Protein AF-A0A3G2UQC8-F1 (afdb_monomer_lite)

Radius of gyration: 17.31 Å; chains: 1; bounding box: 37×39×45 Å

pLDDT: mean 92.49, std 6.29, range [74.25, 98.75]

Secondary structure (DSSP, 8-state):
-EEE-TTS-EEE-GGGSGGGGG--SEEEEE-SSSSSSPEEEEEE-SSSS-EEEEE-----HHHHTSEEEEEEE-TTSSBPPTT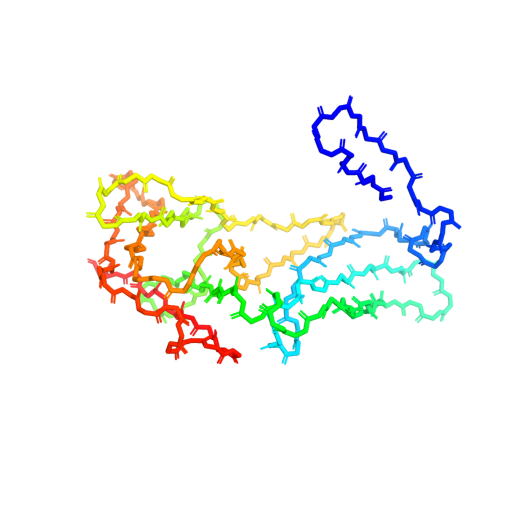-EEEEE-TT--EEEEEE--S-SSTT------EEEE-SS---EEEEEEEEETTEEEEEEEEEE-GGGGTTSEEEEEPP-

Sequence (161 aa):
MFHNEGGKRFVNVIDRYPILNDGDHGVEWVDYDGDGAIDLSVTHGYSAVGGHFLFRNIMPAAQAARAINIMPLDAKGRPAKPGTEVRLYDGKKRILATRMVSTGGGYGAQSVTPLHFGLTSMDKVSVAVTWLTAQGRKAQWINNVRPADYRGRVLDVRQKP

InterPro domains:
  IPR011519 ASPIC/UnbV [PF07593] (83-145)
  IPR027039 Cartilage acidic protein 1 [PTHR16026] (26-131)
  IPR028994 Integrin alpha, N-terminal [SSF69318] (2-47)

Organism: Sphingobium yanoikuyae (NCBI:txid13690)

Foldseek 3Di:
DWDCPPVPDTDDPCVVPVVLVQADWAKDWAPPQLLQQTWIWGFRAPDPVTDTDTGDDPPPSVQSQQKAFEFEAEQVRHGADWQKKKWKADPVRDTPDIDTQHQGGTHVDGDRHTDMDGHPDQFFIKIWIWHQDPVGIDIDIDGRDRRNVARSHYHYHYDDD

Structure (mmCIF, N/CA/C/O backbone):
data_AF-A0A3G2UQC8-F1
#
_entry.id   AF-A0A3G2UQC8-F1
#
loop_
_atom_site.group_PDB
_atom_site.id
_atom_site.type_symbol
_atom_site.label_atom_id
_atom_site.label_alt_id
_atom_site.label_comp_id
_atom_site.label_asym_id
_atom_site.label_entity_id
_atom_site.label_seq_id
_atom_site.pdbx_PDB_ins_code
_atom_site.Cartn_x
_atom_site.Cartn_y
_atom_site.Cartn_z
_atom_site.occupancy
_atom_site.B_iso_or_equiv
_atom_site.auth_seq_id
_atom_site.auth_comp_id
_atom_site.auth_asym_id
_atom_site.auth_atom_id
_atom_site.pdbx_PDB_model_num
ATOM 1 N N . MET A 1 1 ? 15.922 -2.943 -10.259 1.00 84.19 1 MET A N 1
ATOM 2 C CA . MET A 1 1 ? 14.681 -3.664 -9.891 1.00 84.19 1 MET A CA 1
ATOM 3 C C . MET A 1 1 ? 14.980 -5.152 -9.846 1.00 84.19 1 MET A C 1
ATOM 5 O O . MET A 1 1 ? 15.582 -5.659 -10.784 1.00 84.19 1 MET A O 1
ATOM 9 N N . PHE A 1 2 ? 14.573 -5.844 -8.783 1.00 90.12 2 PHE A N 1
ATOM 10 C CA . PHE A 1 2 ? 14.783 -7.285 -8.642 1.00 90.12 2 PHE A CA 1
ATOM 11 C C . PHE A 1 2 ? 13.450 -8.027 -8.685 1.00 90.12 2 PHE A C 1
ATOM 13 O O . PHE A 1 2 ? 12.536 -7.696 -7.934 1.00 90.12 2 PHE A O 1
ATOM 20 N N . HIS A 1 3 ? 13.347 -9.037 -9.545 1.00 90.56 3 HIS A N 1
ATOM 21 C CA . HIS A 1 3 ? 12.175 -9.898 -9.625 1.00 90.56 3 HIS A CA 1
ATOM 22 C C . HIS A 1 3 ? 12.378 -11.145 -8.761 1.00 90.56 3 HIS A C 1
ATOM 24 O O . HIS A 1 3 ? 13.389 -11.836 -8.892 1.00 90.56 3 HIS A O 1
ATOM 30 N N . ASN A 1 4 ? 11.419 -11.425 -7.878 1.00 92.81 4 ASN A N 1
ATOM 31 C CA . ASN A 1 4 ? 11.396 -12.641 -7.073 1.00 92.81 4 ASN A CA 1
ATOM 32 C C . ASN A 1 4 ? 10.878 -13.828 -7.904 1.00 92.81 4 ASN A C 1
ATOM 34 O O . ASN A 1 4 ? 9.691 -13.895 -8.218 1.00 92.81 4 ASN A O 1
ATOM 38 N N . GLU A 1 5 ? 11.738 -14.800 -8.207 1.00 94.56 5 GLU A N 1
ATOM 39 C CA . GLU A 1 5 ? 11.364 -16.017 -8.938 1.00 94.56 5 GLU A CA 1
ATOM 40 C C . GLU A 1 5 ? 10.784 -17.089 -8.002 1.00 94.56 5 GLU A C 1
ATOM 42 O O . GLU A 1 5 ? 11.379 -18.145 -7.762 1.00 94.56 5 GLU A O 1
ATOM 47 N N . GLY A 1 6 ? 9.611 -16.799 -7.435 1.00 92.88 6 GLY A N 1
ATOM 48 C CA . GLY A 1 6 ? 8.861 -17.754 -6.612 1.00 92.88 6 GLY A CA 1
ATOM 49 C C . GLY A 1 6 ? 9.580 -18.167 -5.324 1.00 92.88 6 GLY A C 1
ATOM 50 O O . GLY A 1 6 ? 9.497 -19.322 -4.918 1.00 92.88 6 GLY A O 1
ATOM 51 N N . GLY A 1 7 ? 10.329 -17.251 -4.708 1.00 93.81 7 GLY A N 1
ATOM 52 C CA . GLY A 1 7 ? 11.065 -17.463 -3.459 1.00 93.81 7 GLY A CA 1
ATOM 53 C C . GLY A 1 7 ? 12.413 -18.169 -3.618 1.00 93.81 7 GLY A C 1
ATOM 54 O O . GLY A 1 7 ? 13.094 -18.382 -2.621 1.00 93.81 7 GLY A O 1
ATOM 55 N N . LYS A 1 8 ? 12.816 -18.529 -4.844 1.00 95.56 8 LYS A N 1
ATOM 56 C CA . LYS A 1 8 ? 14.068 -19.265 -5.098 1.00 95.56 8 LYS A CA 1
ATOM 57 C C . LYS A 1 8 ? 15.283 -18.350 -5.195 1.00 95.56 8 LYS A C 1
ATOM 59 O O . LYS A 1 8 ? 16.358 -18.692 -4.719 1.00 95.56 8 LYS A O 1
ATOM 64 N N . ARG A 1 9 ? 15.116 -17.208 -5.863 1.00 96.00 9 ARG A N 1
ATOM 65 C CA . ARG A 1 9 ? 16.150 -16.187 -6.065 1.00 96.00 9 ARG A CA 1
ATOM 66 C C . ARG A 1 9 ? 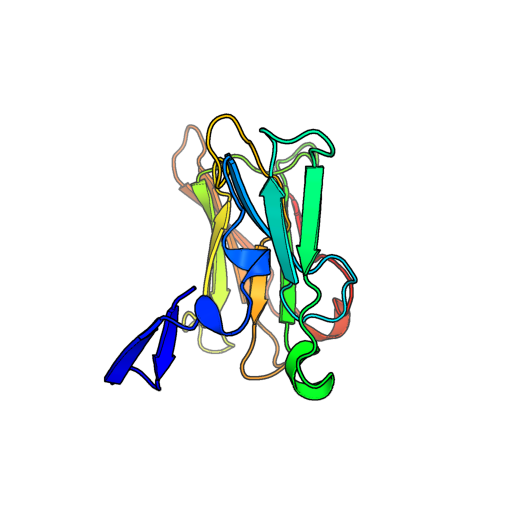15.521 -14.862 -6.469 1.00 96.00 9 ARG A C 1
ATOM 68 O O . ARG A 1 9 ? 14.372 -14.813 -6.909 1.00 96.00 9 ARG A O 1
ATOM 75 N N . PHE A 1 10 ? 16.325 -13.814 -6.381 1.00 96.12 10 PHE A N 1
ATOM 76 C CA . PHE A 1 10 ? 16.029 -12.509 -6.946 1.00 96.12 10 PHE A CA 1
ATOM 77 C C . PHE A 1 10 ? 16.895 -12.293 -8.184 1.00 96.12 10 PHE A C 1
ATOM 79 O O . PHE A 1 10 ? 18.112 -12.453 -8.124 1.00 96.12 10 PHE A O 1
ATOM 86 N N . VAL A 1 11 ? 16.272 -11.943 -9.307 1.00 94.81 11 VAL A N 1
ATOM 87 C CA . VAL A 1 11 ? 16.969 -11.668 -10.570 1.00 94.81 11 VAL A CA 1
ATOM 88 C C . VAL A 1 11 ? 16.921 -10.173 -10.838 1.00 94.81 11 VAL A C 1
ATOM 90 O O . VAL A 1 11 ? 15.842 -9.579 -10.802 1.00 94.81 11 VAL A O 1
ATOM 93 N N . ASN A 1 12 ? 18.076 -9.558 -11.101 1.00 92.69 12 ASN A N 1
ATOM 94 C CA . ASN A 1 12 ? 18.098 -8.177 -11.567 1.00 92.69 12 ASN A CA 1
ATOM 95 C C . ASN A 1 12 ? 17.468 -8.124 -12.961 1.00 92.69 12 ASN A C 1
ATOM 97 O O . ASN A 1 12 ? 17.898 -8.819 -13.878 1.00 92.69 12 ASN A O 1
ATOM 101 N N . VAL A 1 13 ? 16.427 -7.316 -13.100 1.00 90.56 13 VAL A N 1
ATOM 102 C CA . VAL A 1 13 ? 15.701 -7.130 -14.360 1.00 90.56 13 VAL A CA 1
ATOM 103 C C . VAL A 1 13 ? 15.764 -5.682 -14.834 1.00 90.56 13 VAL A C 1
ATOM 105 O O . VAL A 1 13 ? 15.029 -5.318 -15.747 1.00 90.56 13 VAL A O 1
ATOM 108 N N . ILE A 1 14 ? 16.617 -4.852 -14.223 1.00 86.69 14 ILE A N 1
ATOM 109 C CA . ILE A 1 14 ? 16.701 -3.427 -14.555 1.00 86.69 14 ILE A CA 1
ATOM 110 C C . ILE A 1 14 ? 17.102 -3.196 -16.015 1.00 86.69 14 ILE A C 1
ATOM 112 O O . ILE A 1 14 ? 16.535 -2.323 -16.658 1.00 86.69 14 ILE A O 1
ATOM 116 N N . ASP A 1 15 ? 17.959 -4.052 -16.578 1.00 86.00 15 ASP A N 1
ATOM 117 C CA . ASP A 1 15 ? 18.430 -3.926 -17.965 1.00 86.00 15 ASP A CA 1
ATOM 118 C C . ASP A 1 15 ? 17.313 -4.137 -18.997 1.00 86.00 15 ASP A C 1
ATOM 120 O O . ASP A 1 15 ? 17.428 -3.712 -20.143 1.00 86.00 15 ASP A O 1
ATOM 124 N N . ARG A 1 16 ? 16.193 -4.757 -18.596 1.00 84.94 16 ARG A N 1
ATOM 125 C CA . ARG A 1 16 ? 14.995 -4.870 -19.446 1.00 84.94 16 ARG A CA 1
ATOM 126 C C . ARG A 1 16 ? 14.257 -3.540 -19.584 1.00 84.94 16 ARG A C 1
ATOM 128 O O . ARG A 1 16 ? 13.462 -3.383 -20.504 1.00 84.94 16 ARG A O 1
ATOM 135 N N . TYR A 1 17 ? 14.509 -2.606 -18.669 1.00 82.00 17 TYR A N 1
ATOM 136 C CA . TYR A 1 17 ? 13.863 -1.303 -18.595 1.00 82.00 17 TYR A CA 1
ATOM 137 C C . TYR A 1 17 ? 14.904 -0.222 -18.261 1.00 82.00 17 TYR A C 1
ATOM 139 O O . TYR A 1 17 ? 14.868 0.332 -17.162 1.00 82.00 17 TYR A O 1
ATOM 147 N N . PRO A 1 18 ? 15.836 0.104 -19.178 1.00 79.94 18 PRO A N 1
ATOM 148 C CA . PRO A 1 18 ? 16.958 1.004 -18.885 1.00 79.94 18 PRO A CA 1
ATOM 149 C C . PRO A 1 18 ? 16.536 2.377 -18.353 1.00 79.94 18 PRO A C 1
ATOM 151 O O . PRO A 1 18 ? 17.217 2.949 -17.512 1.00 79.94 18 PRO A O 1
ATOM 154 N N . ILE A 1 19 ? 15.370 2.867 -18.779 1.00 78.62 19 ILE A N 1
ATOM 155 C CA . ILE A 1 19 ? 14.777 4.127 -18.314 1.00 78.62 19 ILE A CA 1
ATOM 156 C C . ILE A 1 19 ? 14.430 4.129 -16.811 1.00 78.62 19 ILE A C 1
ATOM 158 O O . ILE A 1 19 ? 14.358 5.185 -16.196 1.00 78.62 19 ILE A O 1
ATOM 162 N N . LEU A 1 20 ? 14.251 2.956 -16.190 1.00 81.81 20 LEU A N 1
ATOM 163 C CA . LEU A 1 20 ? 14.080 2.834 -14.737 1.00 81.81 20 LEU A CA 1
ATOM 164 C C . LEU A 1 20 ? 15.405 2.981 -13.973 1.00 81.81 20 LEU A C 1
ATOM 166 O O . LEU A 1 20 ? 15.381 3.131 -12.754 1.00 81.81 20 LEU A O 1
ATOM 170 N N . ASN A 1 21 ? 16.550 2.895 -14.658 1.00 82.75 21 ASN A N 1
ATOM 171 C CA . ASN A 1 21 ? 17.881 2.961 -14.051 1.00 82.75 21 ASN A CA 1
ATOM 172 C C . ASN A 1 21 ? 18.443 4.388 -13.958 1.00 82.75 21 ASN A C 1
ATOM 174 O O . ASN A 1 21 ? 19.632 4.555 -13.713 1.00 82.75 21 ASN A O 1
ATOM 178 N N . ASP A 1 22 ? 17.608 5.400 -14.186 1.00 79.06 22 ASP A N 1
ATOM 179 C CA . ASP A 1 22 ? 18.020 6.808 -14.227 1.00 79.06 22 ASP A CA 1
ATOM 180 C C . ASP A 1 22 ? 17.564 7.593 -12.981 1.00 79.06 22 ASP A C 1
ATOM 182 O O . ASP A 1 22 ? 17.736 8.803 -12.881 1.00 79.06 22 ASP A O 1
ATOM 186 N N . GLY A 1 23 ? 16.949 6.917 -12.007 1.00 81.75 23 GLY A N 1
ATOM 187 C CA . GLY A 1 23 ? 16.465 7.560 -10.787 1.00 81.75 23 GLY A CA 1
ATOM 188 C C . GLY A 1 23 ? 17.583 7.998 -9.844 1.00 81.75 23 GLY A C 1
ATOM 189 O O . GLY A 1 23 ? 18.498 7.221 -9.581 1.00 81.75 23 GLY A O 1
ATOM 190 N N . ASP A 1 24 ? 17.478 9.203 -9.277 1.00 82.75 24 ASP A N 1
ATOM 191 C CA . ASP A 1 24 ? 18.535 9.795 -8.441 1.00 82.75 24 ASP A CA 1
ATOM 192 C C . ASP A 1 24 ? 18.107 10.168 -7.006 1.00 82.75 24 ASP A C 1
ATOM 194 O O . ASP A 1 24 ? 18.892 9.986 -6.076 1.00 82.75 24 ASP A O 1
ATOM 198 N N . HIS A 1 25 ? 16.876 10.641 -6.785 1.00 84.50 25 HIS A N 1
ATOM 199 C CA . HIS A 1 25 ? 16.440 11.155 -5.474 1.00 84.50 25 HIS A CA 1
ATOM 200 C C . HIS A 1 25 ? 15.364 10.330 -4.774 1.00 84.50 25 HIS A C 1
ATOM 202 O O . HIS A 1 25 ? 15.177 10.476 -3.570 1.00 84.50 25 HIS A O 1
ATOM 208 N N . GLY A 1 26 ? 14.629 9.471 -5.469 1.00 86.19 26 GLY A N 1
ATOM 209 C CA . GLY A 1 26 ? 13.421 8.910 -4.893 1.00 86.19 26 GLY A CA 1
ATOM 210 C C . GLY A 1 26 ? 12.629 8.024 -5.831 1.00 86.19 26 GLY A C 1
ATOM 211 O O . GLY A 1 26 ? 12.646 8.149 -7.056 1.00 86.19 26 GLY A O 1
ATOM 212 N N . VAL A 1 27 ? 11.907 7.114 -5.194 1.00 88.38 27 VAL A N 1
ATOM 213 C CA . VAL A 1 27 ? 10.981 6.189 -5.823 1.00 88.38 27 VAL A CA 1
ATOM 214 C C . VAL A 1 27 ? 9.709 6.172 -4.986 1.00 88.38 27 VAL A C 1
ATOM 216 O O . VAL A 1 27 ? 9.788 6.089 -3.762 1.00 88.38 27 VAL A O 1
ATOM 219 N N . GLU A 1 28 ? 8.553 6.220 -5.640 1.00 90.00 28 GLU A N 1
ATOM 220 C CA . GLU A 1 28 ? 7.252 6.062 -4.990 1.00 90.00 28 GLU A CA 1
ATOM 221 C C . GLU A 1 28 ? 6.414 5.037 -5.755 1.00 90.00 28 GLU A C 1
ATOM 223 O O . GLU A 1 28 ? 6.377 5.040 -6.987 1.00 90.00 28 GLU A O 1
ATOM 228 N N . TRP A 1 29 ? 5.737 4.165 -5.010 1.00 91.06 29 TRP A N 1
ATOM 229 C CA . TRP A 1 29 ? 4.779 3.207 -5.551 1.00 91.06 29 TRP A CA 1
ATOM 230 C C . TRP A 1 29 ? 3.371 3.693 -5.238 1.00 91.06 29 TRP A C 1
ATOM 232 O O . TRP A 1 29 ? 3.032 3.879 -4.069 1.00 91.06 29 TRP A O 1
ATOM 242 N N . VAL A 1 30 ? 2.547 3.885 -6.262 1.00 91.75 30 VAL A N 1
ATOM 243 C CA . VAL A 1 30 ? 1.190 4.419 -6.111 1.00 91.75 30 VAL A CA 1
ATOM 244 C C . VAL A 1 30 ? 0.305 3.903 -7.238 1.00 91.75 30 VAL A C 1
ATOM 246 O O . VAL A 1 30 ? 0.768 3.754 -8.354 1.00 91.75 30 VAL A O 1
ATOM 249 N N . ASP A 1 31 ? -0.953 3.610 -6.937 1.00 95.25 31 ASP A N 1
ATOM 250 C CA . ASP A 1 31 ? -1.991 3.292 -7.925 1.00 95.25 31 ASP A CA 1
ATOM 251 C C . ASP A 1 31 ? -2.578 4.630 -8.398 1.00 95.25 31 ASP A C 1
ATOM 253 O O . ASP A 1 31 ? -3.474 5.180 -7.750 1.00 95.25 31 ASP A O 1
ATOM 257 N N . TYR A 1 32 ? -1.948 5.251 -9.403 1.00 93.56 32 TYR A N 1
ATOM 258 C CA . TYR A 1 32 ? -2.214 6.663 -9.730 1.00 93.56 32 TYR A CA 1
ATOM 259 C C . TYR A 1 32 ? -3.480 6.844 -10.569 1.00 93.56 32 TYR A C 1
ATOM 261 O O . TYR A 1 32 ? -4.106 7.906 -10.504 1.00 93.56 32 TYR A O 1
ATOM 269 N N . ASP A 1 33 ? -3.830 5.841 -11.377 1.00 94.94 33 ASP A N 1
ATOM 270 C CA . ASP A 1 33 ? -5.004 5.857 -12.249 1.00 94.94 33 ASP A CA 1
ATOM 271 C C . ASP A 1 33 ? -6.203 5.099 -11.654 1.00 94.94 33 ASP A C 1
ATOM 273 O O . ASP A 1 33 ? -7.318 5.199 -12.176 1.00 94.94 33 ASP A O 1
ATOM 277 N N . GLY A 1 34 ? -6.006 4.414 -10.523 1.00 95.06 34 GLY A N 1
ATOM 278 C CA . GLY A 1 34 ? -7.054 3.724 -9.785 1.00 95.06 34 GLY A CA 1
ATOM 279 C C . GLY A 1 34 ? -7.483 2.402 -10.420 1.00 95.06 34 GLY A C 1
ATOM 280 O O . GLY A 1 34 ? -8.573 1.908 -10.103 1.00 95.06 34 GLY A O 1
ATOM 281 N N . ASP A 1 35 ? -6.691 1.820 -11.321 1.00 95.88 35 ASP A N 1
ATOM 282 C CA . ASP A 1 35 ? -7.001 0.519 -11.915 1.00 95.88 35 ASP A CA 1
ATOM 283 C C . ASP A 1 35 ? -6.632 -0.673 -11.003 1.00 95.88 35 ASP A C 1
ATOM 285 O O . ASP A 1 35 ? -7.102 -1.801 -11.217 1.00 95.88 35 ASP A O 1
ATOM 289 N N . GLY A 1 36 ? -5.898 -0.402 -9.916 1.00 96.12 36 GLY A N 1
ATOM 290 C CA . GLY A 1 36 ? -5.477 -1.380 -8.917 1.00 96.12 36 GLY A CA 1
ATOM 291 C C . GLY A 1 36 ? -4.139 -2.050 -9.232 1.00 96.12 36 GLY A C 1
ATOM 292 O O . GLY A 1 36 ? -3.653 -2.845 -8.420 1.00 96.12 36 GLY A O 1
ATOM 293 N N . ALA A 1 37 ? -3.518 -1.741 -10.370 1.00 96.38 37 ALA A N 1
ATOM 294 C CA . ALA A 1 37 ? -2.146 -2.104 -10.664 1.00 96.38 37 ALA A CA 1
ATOM 295 C C . ALA A 1 37 ? -1.216 -1.069 -10.027 1.00 96.38 37 ALA A C 1
ATOM 297 O O . ALA A 1 37 ? -1.239 0.100 -10.374 1.00 96.38 37 ALA A O 1
ATOM 298 N N . ILE A 1 38 ? -0.375 -1.481 -9.072 1.00 95.19 38 ILE A N 1
ATOM 299 C CA . ILE A 1 38 ? 0.548 -0.529 -8.444 1.00 95.19 38 ILE A CA 1
ATOM 300 C C . ILE A 1 38 ? 1.564 -0.020 -9.476 1.00 95.19 38 ILE A C 1
ATOM 302 O O . ILE A 1 38 ? 2.311 -0.817 -10.055 1.00 95.19 38 ILE A O 1
ATOM 306 N N . ASP A 1 39 ? 1.590 1.291 -9.685 1.00 95.12 39 ASP A N 1
ATOM 307 C CA . ASP A 1 39 ? 2.493 1.968 -10.609 1.00 95.12 39 ASP A CA 1
ATOM 308 C C . ASP A 1 39 ? 3.752 2.457 -9.897 1.00 95.12 39 ASP A C 1
ATOM 310 O O . ASP A 1 39 ? 3.880 2.401 -8.668 1.00 95.12 39 ASP A O 1
ATOM 314 N N . LEU A 1 40 ? 4.700 2.944 -10.692 1.00 92.38 40 LEU A N 1
ATOM 315 C CA . LEU A 1 40 ? 6.007 3.372 -10.223 1.00 92.38 40 LEU A CA 1
ATOM 316 C C . LEU A 1 40 ? 6.304 4.795 -10.689 1.00 92.38 40 LEU A C 1
ATOM 318 O O . LEU A 1 40 ? 6.329 5.067 -11.885 1.00 92.38 40 LEU A O 1
ATOM 322 N N . SER A 1 41 ? 6.604 5.686 -9.749 1.00 90.44 41 SER A N 1
ATOM 323 C CA . SER A 1 41 ? 7.205 6.986 -10.034 1.00 90.44 41 SER A CA 1
ATOM 324 C C . SER A 1 41 ? 8.684 6.961 -9.661 1.00 90.44 41 SER A C 1
ATOM 326 O O . SER A 1 41 ? 9.032 6.614 -8.532 1.00 90.44 41 SER A O 1
ATOM 328 N N . VAL A 1 42 ? 9.548 7.399 -10.574 1.00 89.38 42 VAL A N 1
ATOM 329 C CA . VAL A 1 42 ? 10.990 7.563 -10.343 1.00 89.38 42 VAL A CA 1
ATOM 330 C C . VAL A 1 42 ? 11.353 9.032 -10.519 1.00 89.38 42 VAL A C 1
ATOM 332 O O . VAL A 1 42 ? 11.017 9.639 -11.536 1.00 89.38 42 VAL A O 1
ATOM 335 N N . THR A 1 43 ? 12.015 9.623 -9.527 1.00 87.12 43 THR A N 1
ATOM 336 C CA . THR A 1 43 ? 12.529 10.989 -9.656 1.00 87.12 43 THR A CA 1
ATOM 337 C C . THR A 1 43 ? 13.864 10.975 -10.374 1.00 87.12 43 THR A C 1
ATOM 339 O O . THR A 1 43 ? 14.728 10.171 -10.025 1.00 87.12 43 THR A O 1
ATOM 342 N N . HIS A 1 44 ? 14.051 11.918 -11.281 1.00 85.56 44 HIS A N 1
ATOM 343 C CA . HIS A 1 44 ? 15.333 12.180 -11.912 1.00 85.56 44 HIS A CA 1
ATOM 344 C C . HIS A 1 44 ? 15.518 13.699 -11.957 1.00 85.56 44 HIS A C 1
ATOM 346 O O . HIS A 1 44 ? 14.888 14.380 -12.762 1.00 85.56 44 HIS A O 1
ATOM 352 N N . GLY A 1 45 ? 16.258 14.237 -10.988 1.00 74.69 45 GLY A N 1
ATOM 353 C CA . GLY A 1 45 ? 16.335 15.663 -10.660 1.00 74.69 45 GLY A CA 1
ATOM 354 C C . GLY A 1 45 ? 17.607 16.370 -11.132 1.00 74.69 45 GLY A C 1
ATOM 355 O O . GLY A 1 45 ? 17.565 17.573 -11.374 1.00 74.69 45 GLY A O 1
ATOM 356 N N . TYR A 1 46 ? 18.721 15.658 -11.310 1.00 77.06 46 TYR A N 1
ATOM 357 C CA . TYR A 1 46 ? 19.987 16.218 -11.804 1.00 77.06 46 TYR A CA 1
ATOM 358 C C . TYR A 1 46 ? 20.140 16.093 -13.327 1.00 77.06 46 TYR A C 1
ATOM 360 O O . TYR A 1 46 ? 21.185 15.681 -13.831 1.00 77.06 46 TYR A O 1
ATOM 368 N N . SER A 1 47 ? 19.115 16.489 -14.081 1.00 76.44 47 SER A N 1
ATOM 369 C CA . SER A 1 47 ? 19.210 16.647 -15.535 1.00 76.44 47 SER A CA 1
ATOM 370 C C . SER A 1 47 ? 18.490 17.889 -16.031 1.00 76.44 47 SER A C 1
ATOM 372 O O . SER A 1 47 ? 17.755 18.540 -15.296 1.00 76.44 47 SER A O 1
ATOM 374 N N . ALA A 1 48 ? 18.706 18.223 -17.305 1.00 79.25 48 ALA A N 1
ATOM 375 C CA . ALA A 1 48 ? 18.110 19.400 -17.929 1.00 79.25 48 ALA A CA 1
ATOM 376 C C . ALA A 1 48 ? 16.570 19.369 -17.960 1.00 79.25 48 ALA A C 1
ATOM 378 O O . ALA A 1 48 ? 15.954 20.425 -18.067 1.00 79.25 48 ALA A O 1
ATOM 379 N N . VAL A 1 49 ? 15.958 18.181 -17.891 1.00 77.44 49 VAL A N 1
ATOM 380 C CA . VAL A 1 49 ? 14.497 18.039 -17.846 1.00 77.44 49 VAL A CA 1
ATOM 381 C C . VAL A 1 49 ? 14.016 18.107 -16.402 1.00 77.44 49 VAL A C 1
ATOM 383 O O . VAL A 1 49 ? 13.150 18.923 -16.093 1.00 77.44 49 VAL A O 1
ATOM 386 N N . GLY A 1 50 ? 14.600 17.290 -15.518 1.00 80.50 50 GLY A N 1
ATOM 387 C CA . GLY A 1 50 ? 14.109 17.126 -14.153 1.00 80.50 50 GLY A CA 1
ATOM 388 C C . GLY A 1 50 ? 12.699 16.507 -14.095 1.00 80.50 50 GLY A C 1
ATOM 389 O O . GLY A 1 50 ? 11.888 16.667 -15.005 1.00 80.50 50 GLY A O 1
ATOM 390 N N . GLY A 1 51 ? 12.349 15.819 -13.008 1.00 84.25 51 GLY A N 1
ATOM 391 C CA . GLY A 1 51 ? 10.943 15.532 -12.693 1.00 84.25 51 GLY A CA 1
ATOM 392 C C . GLY A 1 51 ? 10.646 14.138 -12.157 1.00 84.25 51 GLY A C 1
ATOM 393 O O . GLY A 1 51 ? 11.521 13.448 -11.634 1.00 84.25 51 GLY A O 1
ATOM 394 N N . HIS A 1 52 ? 9.368 13.764 -12.269 1.00 86.25 52 HIS A N 1
ATOM 395 C CA . HIS A 1 52 ? 8.799 12.494 -11.820 1.00 86.25 52 HIS A CA 1
ATOM 396 C C . HIS A 1 52 ? 8.338 11.689 -13.035 1.00 86.25 52 HIS A C 1
ATOM 398 O O . HIS A 1 52 ? 7.299 11.981 -13.629 1.00 86.25 52 HIS A O 1
ATOM 404 N N . PHE A 1 53 ? 9.113 10.679 -13.414 1.00 88.25 53 PHE A N 1
ATOM 405 C CA . PHE A 1 53 ? 8.756 9.781 -14.503 1.00 88.25 53 PHE A CA 1
ATOM 406 C C . PHE A 1 53 ? 7.804 8.715 -13.985 1.00 88.25 53 PHE A C 1
ATOM 408 O O . PHE A 1 53 ? 8.125 8.003 -13.033 1.00 88.25 53 PHE A O 1
ATOM 415 N N . LEU A 1 54 ? 6.636 8.623 -14.615 1.00 90.62 54 LEU A N 1
ATOM 416 C CA . LEU A 1 54 ? 5.576 7.706 -14.229 1.00 90.62 54 LEU A CA 1
ATOM 417 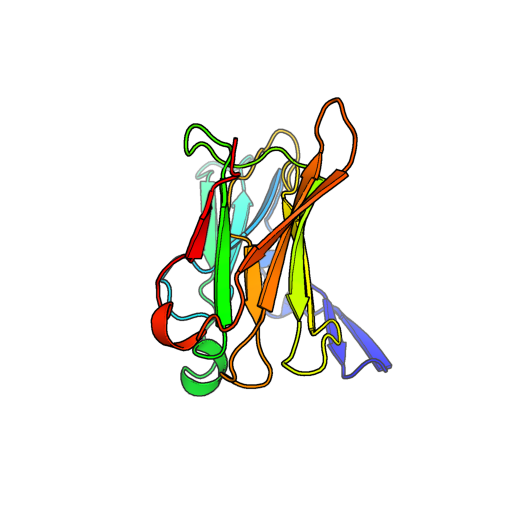C C . LEU A 1 54 ? 5.544 6.499 -15.164 1.00 90.62 54 LEU A C 1
ATOM 419 O O . LEU A 1 54 ? 5.404 6.634 -16.380 1.00 90.62 54 LEU A O 1
ATOM 423 N N . PHE A 1 55 ? 5.640 5.316 -14.575 1.00 92.19 55 PHE A N 1
ATOM 424 C CA . PHE A 1 55 ? 5.608 4.037 -15.261 1.00 92.19 55 PHE A CA 1
ATOM 425 C C . PHE A 1 55 ? 4.344 3.301 -14.860 1.00 92.19 55 PHE A C 1
ATOM 427 O O . PHE A 1 55 ? 4.245 2.771 -13.751 1.00 92.19 55 PHE A O 1
ATOM 434 N N . ARG A 1 56 ? 3.389 3.273 -15.790 1.00 95.06 56 ARG A N 1
ATOM 435 C CA . ARG A 1 56 ? 2.128 2.571 -15.602 1.00 95.06 56 ARG A CA 1
ATOM 436 C C . ARG A 1 56 ? 2.330 1.058 -15.632 1.00 95.06 56 ARG A C 1
ATOM 438 O O . ARG A 1 56 ? 2.958 0.523 -16.551 1.00 95.06 56 ARG A O 1
ATOM 445 N N . ASN A 1 57 ? 1.759 0.362 -14.662 1.00 94.44 57 ASN A N 1
ATOM 446 C CA . ASN A 1 57 ? 1.785 -1.085 -14.580 1.00 94.44 57 ASN A CA 1
ATOM 447 C C . ASN A 1 57 ? 0.683 -1.706 -15.448 1.00 94.44 57 ASN A C 1
ATOM 449 O O . ASN A 1 57 ? -0.494 -1.709 -15.116 1.00 94.44 57 ASN A O 1
ATOM 453 N N . ILE A 1 58 ? 1.084 -2.301 -16.569 1.00 94.38 58 ILE A N 1
ATOM 454 C CA . ILE A 1 58 ? 0.178 -2.886 -17.571 1.00 94.38 58 ILE A CA 1
ATOM 455 C C . ILE A 1 58 ? -0.277 -4.320 -17.242 1.00 94.38 58 ILE A C 1
ATOM 457 O O . ILE A 1 58 ? -0.477 -5.141 -18.144 1.00 94.38 58 ILE A O 1
ATOM 461 N N . MET A 1 59 ? -0.400 -4.673 -15.960 1.00 94.19 59 MET A N 1
ATOM 462 C CA . MET A 1 59 ? -0.855 -6.011 -15.577 1.00 94.19 59 MET A CA 1
ATOM 463 C C . MET A 1 59 ? -2.299 -6.273 -16.057 1.00 94.19 59 MET A C 1
ATOM 465 O O . MET A 1 59 ? -3.089 -5.340 -16.201 1.00 94.19 59 MET A O 1
ATOM 469 N N . PRO A 1 60 ? -2.708 -7.537 -16.276 1.00 96.94 60 PRO A N 1
ATOM 470 C CA . PRO A 1 60 ? -4.069 -7.829 -16.721 1.00 96.94 60 PRO A CA 1
ATOM 471 C C . PRO A 1 60 ? -5.131 -7.283 -15.755 1.00 96.94 60 PRO A C 1
ATOM 473 O O . PRO A 1 60 ? -5.077 -7.561 -14.556 1.00 96.94 60 PRO A O 1
ATOM 476 N N . ALA A 1 61 ? -6.147 -6.592 -16.285 1.00 94.56 61 ALA A N 1
ATOM 477 C CA . ALA A 1 61 ? -7.158 -5.872 -15.498 1.00 94.56 61 ALA A CA 1
ATOM 478 C C . ALA A 1 61 ? -7.868 -6.737 -14.438 1.00 94.56 61 ALA A C 1
ATOM 480 O O . ALA A 1 61 ? -8.150 -6.284 -13.333 1.00 94.56 61 ALA A O 1
ATOM 481 N N . ALA A 1 62 ? -8.124 -8.015 -14.738 1.00 92.69 62 ALA A N 1
ATOM 482 C CA . ALA A 1 62 ? -8.731 -8.938 -13.777 1.00 92.69 62 ALA A CA 1
ATOM 483 C C . ALA A 1 62 ? -7.844 -9.187 -12.541 1.00 92.69 62 ALA A C 1
ATOM 485 O O . ALA A 1 62 ? -8.356 -9.444 -11.451 1.00 92.69 62 ALA A O 1
ATOM 486 N N . GLN A 1 63 ? -6.521 -9.121 -12.709 1.00 94.19 63 GLN A N 1
ATOM 487 C CA . GLN A 1 63 ? -5.565 -9.236 -11.614 1.00 94.19 63 GLN A CA 1
ATOM 488 C C . GLN A 1 63 ? -5.417 -7.905 -10.868 1.00 94.19 63 GLN A C 1
ATOM 490 O O . GLN A 1 63 ? -5.461 -7.935 -9.639 1.00 94.19 63 GLN A O 1
ATOM 495 N N . ALA A 1 64 ? -5.316 -6.785 -11.596 1.00 95.56 64 ALA A N 1
ATOM 496 C CA . ALA A 1 64 ? -5.234 -5.425 -11.046 1.00 95.56 64 ALA A CA 1
ATOM 497 C C . ALA A 1 64 ? -6.428 -5.092 -10.138 1.00 95.56 64 ALA A C 1
ATOM 499 O O . ALA A 1 64 ? -6.271 -4.641 -9.009 1.00 95.56 64 ALA A O 1
ATOM 500 N N . ALA A 1 65 ? -7.639 -5.468 -10.560 1.00 93.88 65 ALA A N 1
ATOM 501 C CA . ALA A 1 65 ? -8.877 -5.174 -9.840 1.00 93.88 65 ALA A CA 1
ATOM 502 C C . ALA A 1 65 ? -9.024 -5.867 -8.465 1.00 93.88 65 ALA A C 1
ATOM 504 O O . ALA A 1 65 ? -10.056 -5.701 -7.802 1.00 93.88 65 ALA A O 1
ATOM 505 N N . ARG A 1 66 ? -8.045 -6.680 -8.042 1.00 95.56 66 ARG A N 1
ATOM 506 C CA . ARG A 1 66 ? -7.994 -7.316 -6.717 1.00 95.56 66 ARG A CA 1
ATOM 507 C C . ARG A 1 66 ? -7.119 -6.515 -5.764 1.00 95.56 66 ARG A C 1
ATOM 509 O O . ARG A 1 66 ? -6.129 -7.022 -5.242 1.00 95.56 66 ARG A O 1
ATOM 516 N N . ALA A 1 67 ? -7.513 -5.275 -5.523 1.00 97.12 67 ALA A N 1
ATOM 517 C CA . ALA A 1 67 ? -6.815 -4.393 -4.610 1.00 97.12 67 ALA A CA 1
ATOM 518 C C . ALA A 1 67 ? -7.782 -3.544 -3.782 1.00 97.12 67 ALA A C 1
ATOM 520 O O . ALA A 1 67 ? -8.957 -3.382 -4.120 1.00 97.12 67 ALA A O 1
ATOM 521 N N . ILE A 1 68 ? -7.264 -3.004 -2.683 1.00 98.12 68 ILE A N 1
ATOM 522 C CA . ILE A 1 68 ? -7.886 -1.919 -1.928 1.00 98.12 68 ILE A CA 1
ATOM 523 C C . ILE A 1 68 ? -6.809 -0.920 -1.505 1.00 98.12 68 ILE A C 1
ATOM 525 O O . ILE A 1 68 ? -5.748 -1.306 -1.010 1.00 98.12 68 ILE A O 1
ATOM 529 N N . ASN A 1 69 ? -7.111 0.364 -1.674 1.00 98.19 69 ASN A N 1
ATOM 530 C CA . ASN A 1 69 ? -6.292 1.467 -1.192 1.00 98.19 69 ASN A CA 1
ATOM 531 C C . ASN A 1 69 ? -6.918 2.037 0.084 1.00 98.19 69 ASN A C 1
ATOM 533 O O . ASN A 1 69 ? -8.124 2.288 0.126 1.00 98.19 69 ASN A O 1
ATOM 537 N N . ILE A 1 70 ? -6.118 2.228 1.133 1.00 98.50 70 ILE A N 1
ATOM 538 C CA . ILE A 1 70 ? -6.601 2.690 2.442 1.00 98.50 70 ILE A CA 1
ATOM 539 C C . ILE A 1 70 ? -5.791 3.899 2.894 1.00 98.50 70 ILE A C 1
ATOM 541 O O . ILE A 1 70 ? -4.577 3.800 3.064 1.00 98.50 70 ILE A O 1
ATOM 545 N N . MET A 1 71 ? -6.463 5.020 3.152 1.00 97.81 71 MET A N 1
ATOM 546 C CA . MET A 1 71 ? -5.840 6.219 3.706 1.00 97.81 71 MET A CA 1
ATOM 547 C C . MET A 1 71 ? -6.221 6.369 5.185 1.00 97.81 71 MET A C 1
ATOM 549 O O . MET A 1 71 ? -7.356 6.734 5.505 1.00 97.81 71 MET A O 1
ATOM 553 N N . PRO A 1 72 ? -5.306 6.086 6.127 1.00 98.25 72 PRO A N 1
ATOM 554 C CA . PRO A 1 72 ? -5.532 6.418 7.523 1.00 98.25 72 PRO A CA 1
ATOM 555 C C . PRO A 1 72 ? -5.427 7.936 7.723 1.00 98.25 72 PRO A C 1
ATOM 557 O O . PRO A 1 72 ? -4.459 8.569 7.303 1.00 98.25 72 PRO A O 1
ATOM 560 N N . LEU A 1 73 ? -6.404 8.514 8.417 1.00 97.88 73 LEU A N 1
ATOM 561 C CA . LEU A 1 73 ? -6.468 9.939 8.738 1.00 97.88 73 LEU A CA 1
ATOM 562 C C . LEU A 1 73 ? -6.454 10.153 10.256 1.00 97.88 73 LEU A C 1
ATOM 564 O O . LEU A 1 73 ? -6.922 9.308 11.020 1.00 97.88 73 LEU A O 1
ATOM 568 N N . ASP A 1 74 ? -5.952 11.298 10.707 1.00 95.62 74 ASP A N 1
ATOM 569 C CA . ASP A 1 74 ? -6.125 11.777 12.076 1.00 95.62 74 ASP A CA 1
ATOM 570 C C . ASP A 1 74 ? -7.570 12.249 12.334 1.00 95.62 74 ASP A C 1
ATOM 572 O O . ASP A 1 74 ? -8.392 12.339 11.420 1.00 95.62 74 ASP A O 1
ATOM 576 N N . ALA A 1 75 ? -7.896 12.585 13.585 1.00 95.12 75 ALA A N 1
ATOM 577 C CA . ALA A 1 75 ? -9.249 13.007 13.965 1.00 95.12 75 ALA A CA 1
ATOM 578 C C . ALA A 1 75 ? -9.743 14.276 13.236 1.00 95.12 75 ALA A C 1
ATOM 580 O O . ALA A 1 75 ? -10.949 14.498 13.132 1.00 95.12 75 ALA A O 1
ATOM 581 N N . LYS A 1 76 ? -8.829 15.094 12.695 1.00 95.94 76 LYS A N 1
ATOM 582 C CA . LYS A 1 76 ? -9.140 16.303 11.917 1.00 95.94 76 LYS A CA 1
ATOM 583 C C . LYS A 1 76 ? -9.278 16.017 10.416 1.00 95.94 76 LYS A C 1
ATOM 585 O O . LYS A 1 76 ? -9.536 16.942 9.654 1.00 95.94 76 LYS A O 1
ATOM 590 N N . GLY A 1 77 ? -9.128 14.763 9.988 1.00 95.94 77 GLY A N 1
ATOM 591 C CA . GLY A 1 77 ? -9.191 14.365 8.583 1.00 95.94 77 GLY A CA 1
ATOM 592 C C . GLY A 1 77 ? -7.899 14.619 7.806 1.00 95.94 77 GLY A C 1
ATOM 593 O O . GLY A 1 77 ? -7.926 14.581 6.582 1.00 95.94 77 GLY A O 1
ATOM 594 N N . ARG A 1 78 ? -6.777 14.879 8.485 1.00 95.69 78 ARG A N 1
ATOM 595 C CA . ARG A 1 78 ? -5.462 15.013 7.841 1.00 95.69 78 ARG A CA 1
ATOM 596 C C . ARG A 1 78 ? -4.806 13.639 7.722 1.00 95.69 78 ARG A C 1
ATOM 598 O O . ARG A 1 78 ? -5.103 12.782 8.552 1.00 95.69 78 ARG A O 1
ATOM 605 N N . PRO A 1 79 ? -3.889 13.419 6.770 1.00 94.88 79 PRO A N 1
ATOM 606 C CA .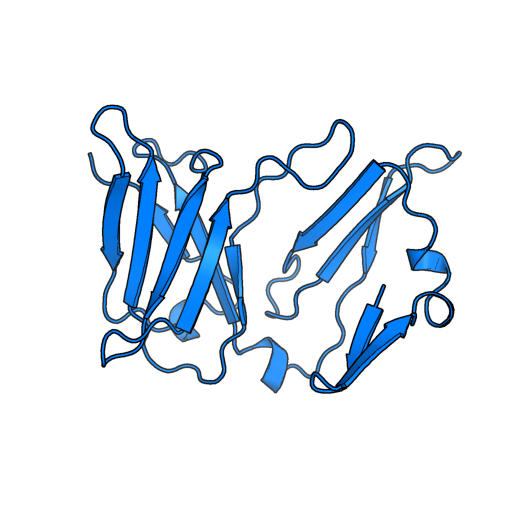 PRO A 1 79 ? -3.128 12.178 6.692 1.00 94.88 79 PRO A CA 1
ATOM 607 C C . PRO A 1 79 ? -2.506 11.793 8.038 1.00 94.88 79 PRO A C 1
ATOM 609 O O . PRO A 1 79 ? -1.981 12.643 8.765 1.00 94.88 79 PRO A O 1
ATOM 612 N N . ALA A 1 80 ? -2.615 10.515 8.400 1.00 95.69 80 ALA A N 1
ATOM 613 C CA . ALA A 1 80 ? -2.068 10.024 9.654 1.00 95.69 80 ALA A CA 1
ATOM 614 C C . ALA A 1 80 ? -0.537 10.134 9.673 1.00 95.69 80 ALA A C 1
ATOM 616 O O . ALA A 1 80 ? 0.132 10.138 8.642 1.00 95.69 80 ALA A O 1
ATOM 617 N N . LYS A 1 81 ? 0.031 10.211 10.878 1.00 93.12 81 LYS A N 1
ATOM 618 C CA . LYS A 1 81 ? 1.480 10.329 11.057 1.00 93.12 81 LYS A CA 1
ATOM 619 C C . LYS A 1 81 ? 2.202 9.053 10.603 1.00 93.12 81 LYS A C 1
ATOM 621 O O . LYS A 1 81 ? 1.644 7.960 10.786 1.00 93.12 81 LYS A O 1
ATOM 626 N N . PRO A 1 82 ? 3.458 9.166 10.132 1.00 93.88 82 PRO A N 1
ATOM 627 C CA . PRO A 1 82 ? 4.322 8.013 9.927 1.00 93.88 82 PRO A CA 1
ATOM 628 C C . PRO A 1 82 ? 4.374 7.103 11.158 1.00 93.88 82 PRO A C 1
ATOM 630 O O . PRO A 1 82 ? 4.289 7.567 12.298 1.00 93.88 82 PRO A O 1
ATOM 633 N N . GLY A 1 83 ? 4.458 5.795 10.927 1.00 94.00 83 GLY A N 1
ATOM 634 C CA . GLY A 1 83 ? 4.335 4.781 11.977 1.00 94.00 83 GLY A CA 1
ATOM 635 C C . GLY A 1 83 ? 2.901 4.305 12.242 1.00 94.00 83 GLY A C 1
ATOM 636 O O . GLY A 1 83 ? 2.721 3.279 12.898 1.00 94.00 83 GLY A O 1
ATOM 637 N N . THR A 1 84 ? 1.879 4.996 11.717 1.00 97.25 84 THR A N 1
ATOM 638 C CA . THR A 1 84 ? 0.496 4.488 11.728 1.00 97.25 84 THR A CA 1
ATOM 639 C C . THR A 1 84 ? 0.421 3.209 10.903 1.00 97.25 84 THR A C 1
ATOM 641 O O . THR A 1 84 ? 0.872 3.170 9.760 1.00 97.25 84 THR A O 1
ATOM 644 N N . GLU A 1 85 ? -0.145 2.154 11.476 1.00 97.94 85 GLU A N 1
ATOM 645 C CA . GLU A 1 85 ? -0.150 0.817 10.885 1.00 97.94 85 GLU A CA 1
ATOM 646 C C . GLU A 1 85 ? -1.557 0.419 10.442 1.00 97.94 85 GLU A C 1
ATOM 648 O O . GLU A 1 85 ? -2.519 0.627 11.177 1.00 97.94 85 GLU A O 1
ATOM 653 N N . VAL A 1 86 ? -1.679 -0.198 9.269 1.00 98.69 86 VAL A N 1
ATOM 654 C CA . VAL A 1 86 ? -2.929 -0.767 8.761 1.00 98.69 86 VAL A CA 1
ATOM 655 C C . VAL A 1 86 ? -2.737 -2.261 8.542 1.00 98.69 86 VAL A C 1
ATOM 657 O O . VAL A 1 86 ? -1.846 -2.685 7.804 1.00 98.69 86 VAL A O 1
ATOM 660 N N . ARG A 1 87 ? -3.585 -3.065 9.182 1.00 98.75 87 ARG A N 1
ATOM 661 C CA . ARG A 1 87 ? -3.633 -4.521 9.028 1.00 98.75 87 ARG A CA 1
ATOM 662 C C . ARG A 1 87 ? -4.970 -4.952 8.452 1.00 98.75 87 ARG A C 1
ATOM 664 O O . ARG A 1 87 ? -6.016 -4.485 8.902 1.00 98.75 87 ARG A O 1
ATOM 671 N N . LEU A 1 88 ? -4.924 -5.881 7.507 1.00 98.75 88 LEU A N 1
ATOM 672 C CA . LEU A 1 88 ? -6.094 -6.575 6.984 1.00 98.75 88 LEU A CA 1
ATOM 673 C C . LEU A 1 88 ? -6.213 -7.950 7.626 1.00 98.75 88 LEU A C 1
ATOM 675 O O . LEU A 1 88 ? -5.211 -8.643 7.807 1.00 98.75 88 LEU A O 1
ATOM 679 N N . TYR A 1 89 ? -7.443 -8.350 7.921 1.00 98.62 89 TYR A N 1
ATOM 680 C CA . TYR A 1 89 ? -7.774 -9.645 8.497 1.00 98.62 89 TYR A CA 1
ATOM 681 C C . TYR A 1 89 ? -8.896 -10.317 7.716 1.00 98.62 89 TYR A C 1
ATOM 683 O O . TYR A 1 89 ? -9.798 -9.643 7.214 1.00 98.62 89 TYR A O 1
ATOM 691 N N . ASP A 1 90 ? -8.871 -11.645 7.666 1.00 97.56 90 ASP A N 1
ATOM 692 C CA . ASP A 1 90 ? -9.993 -12.430 7.156 1.00 97.56 90 ASP A CA 1
ATOM 693 C C . ASP A 1 90 ? -11.108 -12.608 8.204 1.00 97.56 90 ASP A C 1
ATOM 695 O O . ASP A 1 90 ? -10.982 -12.213 9.367 1.00 97.56 90 ASP A O 1
ATOM 699 N N . GLY A 1 91 ? -12.204 -13.268 7.811 1.00 94.12 91 GLY A N 1
ATOM 700 C CA . GLY A 1 91 ? -13.329 -13.570 8.706 1.00 94.12 91 GLY A CA 1
ATOM 701 C C . GLY A 1 91 ? -12.985 -14.470 9.904 1.00 94.12 91 GLY A C 1
ATOM 702 O O . GLY A 1 91 ? -13.773 -14.561 10.842 1.00 94.12 91 GLY A O 1
ATOM 703 N N . LYS A 1 92 ? -11.808 -15.111 9.910 1.00 95.88 92 LYS A N 1
ATOM 704 C CA . LYS A 1 92 ? -11.284 -15.929 11.016 1.00 95.88 92 LYS A CA 1
ATOM 705 C C . LYS A 1 92 ? -10.250 -15.169 11.859 1.00 95.88 92 LYS A C 1
ATOM 707 O O . LYS A 1 92 ? -9.586 -15.779 12.693 1.00 95.88 92 LYS A O 1
ATOM 712 N N . LYS A 1 93 ? -10.118 -13.849 11.665 1.00 94.81 93 LYS A N 1
ATOM 713 C CA . LYS A 1 93 ? -9.144 -12.967 12.333 1.00 94.81 93 LYS A CA 1
ATOM 714 C C . LYS A 1 93 ? -7.680 -13.337 12.068 1.00 94.81 93 LYS A C 1
ATOM 716 O O . LYS A 1 93 ? -6.803 -12.981 12.856 1.00 94.81 93 LYS A O 1
ATOM 721 N N . ARG A 1 94 ? -7.383 -14.013 10.957 1.00 97.25 94 ARG A N 1
ATOM 722 C CA . ARG A 1 94 ? -6.003 -14.235 10.506 1.00 97.25 94 ARG A CA 1
ATOM 723 C C . ARG A 1 94 ? -5.530 -13.005 9.743 1.00 97.25 94 ARG A C 1
ATOM 725 O O . ARG A 1 94 ? -6.295 -12.450 8.958 1.00 97.25 94 ARG A O 1
ATOM 732 N N . ILE A 1 95 ? -4.290 -12.578 9.978 1.00 97.62 95 ILE A N 1
ATOM 733 C CA . ILE A 1 95 ? -3.696 -11.446 9.254 1.00 97.62 95 ILE A CA 1
ATOM 734 C C . ILE A 1 95 ? -3.527 -11.841 7.786 1.00 97.62 95 ILE A C 1
ATOM 736 O O . ILE A 1 95 ? -2.918 -12.865 7.485 1.00 97.62 95 ILE A O 1
ATOM 740 N N . LEU A 1 96 ? -4.054 -11.012 6.890 1.00 97.81 96 LEU A N 1
ATOM 741 C CA . LEU A 1 96 ? -3.882 -11.126 5.444 1.00 97.81 96 LEU A CA 1
ATOM 742 C C . LEU A 1 96 ? -2.718 -10.268 4.951 1.00 97.81 96 LEU A C 1
ATOM 744 O O . LEU A 1 96 ? -1.947 -10.699 4.101 1.00 97.81 96 LEU A O 1
ATOM 748 N N . ALA A 1 97 ? -2.591 -9.050 5.479 1.00 97.75 97 ALA A N 1
ATOM 749 C CA . ALA A 1 97 ? -1.559 -8.111 5.068 1.00 97.75 97 ALA A CA 1
ATOM 750 C C . ALA A 1 97 ? -1.350 -7.008 6.108 1.00 97.75 97 ALA A C 1
ATOM 752 O O . ALA A 1 97 ? -2.260 -6.677 6.868 1.00 97.75 97 ALA A O 1
ATOM 753 N N . THR A 1 98 ? -0.166 -6.397 6.074 1.00 98.06 98 THR A N 1
ATOM 754 C CA . THR A 1 98 ? 0.205 -5.243 6.900 1.00 98.06 98 THR A CA 1
ATOM 755 C C . THR A 1 98 ? 0.895 -4.193 6.036 1.00 98.06 98 THR A C 1
ATOM 757 O O . THR A 1 98 ? 1.723 -4.529 5.183 1.00 98.06 98 THR A O 1
ATOM 760 N N . ARG A 1 99 ? 0.576 -2.921 6.273 1.00 97.06 99 ARG A N 1
ATOM 761 C CA . ARG A 1 99 ? 1.290 -1.749 5.752 1.00 97.06 99 ARG A CA 1
ATOM 762 C C . ARG A 1 99 ? 1.424 -0.700 6.849 1.00 97.06 99 ARG A C 1
ATOM 764 O O . ARG A 1 99 ? 0.691 -0.724 7.835 1.00 97.06 99 ARG A O 1
ATOM 771 N N . MET A 1 100 ? 2.355 0.222 6.666 1.00 95.38 100 MET A N 1
ATOM 772 C CA . MET A 1 100 ? 2.604 1.323 7.587 1.00 95.38 100 MET A CA 1
ATOM 773 C C . MET A 1 100 ? 2.749 2.611 6.787 1.00 95.38 100 MET A C 1
ATOM 775 O O . MET A 1 100 ? 3.323 2.589 5.700 1.00 95.38 100 MET A O 1
ATOM 779 N N . VAL A 1 101 ? 2.245 3.718 7.326 1.00 94.62 101 VAL A N 1
ATOM 780 C CA . VAL A 1 101 ? 2.518 5.050 6.783 1.00 94.62 101 VAL A CA 1
ATOM 781 C C . VAL A 1 101 ? 4.013 5.323 6.939 1.00 94.62 101 VAL A C 1
ATOM 783 O O . VAL A 1 101 ? 4.525 5.346 8.062 1.00 94.62 101 VAL A O 1
ATOM 786 N N . SER A 1 102 ? 4.707 5.474 5.813 1.00 90.12 102 SER A N 1
ATOM 787 C CA . SER A 1 102 ? 6.140 5.771 5.765 1.00 90.12 102 SER A CA 1
ATOM 788 C C . SER A 1 102 ? 6.405 7.257 6.029 1.00 90.12 102 SER A C 1
ATOM 790 O O . SER A 1 102 ? 5.508 8.088 5.925 1.00 90.12 102 SER A O 1
ATOM 792 N N . THR A 1 103 ? 7.647 7.604 6.364 1.00 87.31 103 THR A N 1
ATOM 793 C CA . THR A 1 103 ? 8.131 8.995 6.379 1.00 87.31 103 THR A CA 1
ATOM 794 C C . THR A 1 103 ? 8.445 9.532 4.978 1.00 87.31 103 THR A C 1
ATOM 796 O O . THR A 1 103 ? 8.719 10.718 4.837 1.00 87.31 103 THR A O 1
ATOM 799 N N . GLY A 1 104 ? 8.432 8.673 3.957 1.00 81.06 104 GLY A N 1
ATOM 800 C CA . GLY A 1 104 ? 8.902 8.971 2.602 1.00 81.06 104 GLY A CA 1
ATOM 801 C C . GLY A 1 104 ? 9.940 7.951 2.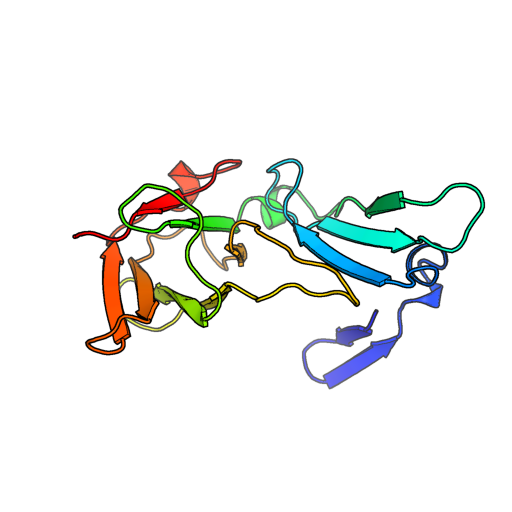132 1.00 81.06 104 GLY A C 1
ATOM 802 O O . GLY A 1 104 ? 10.530 7.246 2.952 1.00 81.06 104 GLY A O 1
ATOM 803 N N . GLY A 1 105 ? 10.128 7.837 0.814 1.00 74.25 105 GLY A N 1
ATOM 804 C CA . GLY A 1 105 ? 11.009 6.838 0.190 1.00 74.25 105 GLY A CA 1
ATOM 805 C C . GLY A 1 105 ? 12.281 7.378 -0.476 1.00 74.25 105 GLY A C 1
ATOM 806 O O . GLY A 1 105 ? 13.028 6.587 -1.044 1.00 74.25 105 GLY A O 1
ATOM 807 N N . GLY A 1 106 ? 12.535 8.692 -0.441 1.00 80.00 106 GLY A N 1
ATOM 808 C CA . GLY A 1 106 ? 13.614 9.335 -1.203 1.00 80.00 106 GLY A CA 1
ATOM 809 C C . GLY A 1 106 ? 14.480 10.307 -0.397 1.00 80.00 106 GLY A C 1
ATOM 810 O O . GLY A 1 106 ? 14.069 10.823 0.643 1.00 80.00 106 GLY A O 1
ATOM 811 N N . TYR A 1 107 ? 15.686 10.572 -0.896 1.00 81.12 107 TYR A N 1
ATOM 812 C CA . TYR A 1 107 ? 16.607 11.573 -0.368 1.00 81.12 107 TYR A CA 1
ATOM 813 C C . TYR A 1 107 ? 15.988 12.973 -0.467 1.00 81.12 107 TYR A C 1
ATOM 815 O O . TYR A 1 107 ? 15.696 13.464 -1.555 1.00 81.12 107 TYR A O 1
ATOM 823 N N . GLY A 1 108 ? 15.769 13.614 0.685 1.00 78.62 108 GLY A N 1
ATOM 824 C CA . GLY A 1 108 ? 15.135 14.934 0.754 1.00 78.62 108 GLY A CA 1
ATOM 825 C C . GLY A 1 108 ? 13.651 14.948 0.362 1.00 78.62 108 GLY A C 1
ATOM 826 O O . GLY A 1 108 ? 13.107 16.023 0.123 1.00 78.62 108 GLY A O 1
ATOM 827 N N . ALA A 1 109 ? 12.994 13.785 0.296 1.00 80.44 109 ALA A N 1
ATOM 828 C CA . ALA A 1 109 ? 11.608 13.656 -0.145 1.00 80.44 109 ALA A CA 1
ATOM 829 C C . ALA A 1 109 ? 10.668 13.212 0.987 1.00 80.44 109 ALA A C 1
ATOM 831 O O . ALA A 1 109 ? 11.064 12.539 1.937 1.00 80.44 109 ALA A O 1
ATOM 832 N N . GLN A 1 110 ? 9.388 13.549 0.835 1.00 82.31 110 GLN A N 1
ATOM 833 C CA . GLN A 1 110 ? 8.286 13.068 1.667 1.00 82.31 110 GLN A CA 1
ATOM 834 C C . GLN A 1 110 ? 7.192 12.509 0.758 1.00 82.31 110 GLN A C 1
ATOM 836 O O . GLN A 1 110 ? 6.975 13.034 -0.335 1.00 82.31 110 GLN A O 1
ATOM 841 N N . SER A 1 111 ? 6.480 11.479 1.208 1.00 83.88 111 SER A N 1
ATOM 842 C CA . SER A 1 111 ? 5.311 10.967 0.496 1.00 83.88 111 SER A CA 1
ATOM 843 C C . SER A 1 111 ? 4.136 10.761 1.436 1.00 83.88 111 SER A C 1
ATOM 845 O O . SER A 1 111 ? 4.281 10.405 2.606 1.00 83.88 111 SER A O 1
ATOM 847 N N . VAL A 1 112 ? 2.951 11.051 0.908 1.00 85.88 112 VAL A N 1
ATOM 848 C CA . VAL A 1 112 ? 1.673 10.830 1.575 1.00 85.88 112 VAL A CA 1
ATOM 849 C C . VAL A 1 112 ? 0.754 10.176 0.558 1.00 85.88 112 VAL A C 1
ATOM 851 O O . VAL A 1 112 ? 0.113 10.850 -0.245 1.00 85.88 112 VAL A O 1
ATOM 854 N N . THR A 1 113 ? 0.729 8.851 0.573 1.00 90.44 113 THR A N 1
ATOM 855 C CA . THR A 1 113 ? -0.002 8.027 -0.391 1.00 90.44 113 THR A CA 1
ATOM 856 C C . THR A 1 113 ? -0.938 7.062 0.342 1.00 90.44 113 THR A C 1
ATOM 858 O O . THR A 1 113 ? -0.649 6.651 1.474 1.00 90.44 113 THR A O 1
ATOM 861 N N . PRO A 1 114 ? -2.101 6.712 -0.243 1.00 95.44 114 PRO A N 1
ATOM 862 C CA . PRO A 1 114 ? -2.915 5.622 0.274 1.00 95.44 114 PRO A CA 1
ATOM 863 C C . PRO A 1 114 ? -2.096 4.333 0.357 1.00 95.44 114 PRO A C 1
ATOM 865 O O . PRO A 1 114 ? -1.310 4.012 -0.531 1.00 95.44 114 PRO A O 1
ATOM 868 N N . LEU A 1 115 ? -2.315 3.551 1.409 1.00 96.75 115 LEU A N 1
ATOM 869 C CA . LEU A 1 115 ? -1.667 2.258 1.561 1.00 96.75 115 LEU A CA 1
ATOM 870 C C . LEU A 1 115 ? -2.349 1.244 0.643 1.00 96.75 115 LEU A C 1
ATOM 872 O O . LEU A 1 115 ? -3.518 0.906 0.846 1.00 96.75 115 LEU A O 1
ATOM 876 N N . HIS A 1 116 ? -1.602 0.754 -0.343 1.00 97.38 116 HIS A N 1
ATOM 877 C CA . HIS A 1 116 ? -2.079 -0.233 -1.302 1.00 97.38 116 HIS A CA 1
ATOM 878 C C . HIS A 1 116 ? -1.951 -1.669 -0.774 1.00 97.38 116 HIS A C 1
ATOM 880 O O . HIS A 1 116 ? -0.895 -2.098 -0.282 1.00 97.38 116 HIS A O 1
ATOM 886 N N . PHE A 1 117 ? -3.023 -2.441 -0.947 1.00 97.88 117 PHE A N 1
ATOM 887 C CA . PHE A 1 117 ? -3.093 -3.860 -0.625 1.00 97.88 117 PHE A CA 1
ATOM 888 C C . PHE A 1 117 ? -3.605 -4.656 -1.825 1.00 97.88 117 PHE A C 1
ATOM 890 O O . PHE A 1 117 ? -4.797 -4.621 -2.120 1.00 97.88 117 PHE A O 1
ATOM 897 N N . GLY A 1 118 ? -2.725 -5.436 -2.455 1.00 96.31 118 GLY A N 1
ATOM 898 C CA . GLY A 1 118 ? -3.134 -6.506 -3.365 1.00 96.31 118 GLY A CA 1
ATOM 899 C C . GLY A 1 118 ? -3.744 -7.678 -2.589 1.00 96.31 118 GLY A C 1
ATOM 900 O O . GLY A 1 118 ? -3.252 -8.048 -1.519 1.00 96.31 118 GLY A O 1
ATOM 901 N N . LEU A 1 119 ? -4.818 -8.257 -3.119 1.00 96.00 119 LEU A N 1
ATOM 902 C CA . LEU A 1 119 ? -5.634 -9.277 -2.465 1.00 96.00 119 LEU A CA 1
ATOM 903 C C . LEU A 1 119 ? -5.685 -10.567 -3.295 1.00 96.00 119 LEU A C 1
ATOM 905 O O . LEU A 1 119 ? -5.699 -10.551 -4.526 1.00 96.00 119 LEU A O 1
ATOM 909 N N . THR A 1 120 ? -5.761 -11.714 -2.620 1.00 93.25 120 THR A N 1
ATOM 910 C CA . THR A 1 120 ? -5.934 -13.017 -3.285 1.00 93.25 120 THR A CA 1
ATOM 911 C C . THR A 1 120 ? -7.381 -13.248 -3.737 1.00 93.25 120 THR A C 1
ATOM 913 O O . THR A 1 120 ? -7.608 -13.865 -4.781 1.00 93.25 120 THR A O 1
ATOM 916 N N . SER A 1 121 ? -8.350 -12.702 -2.999 1.00 94.12 121 SER A N 1
ATOM 917 C CA . SER A 1 121 ? -9.784 -12.682 -3.310 1.00 94.12 121 SER A CA 1
ATOM 918 C C . SER A 1 121 ? -10.398 -11.317 -2.965 1.00 94.12 121 SER A C 1
ATOM 920 O O . SER A 1 121 ? -9.782 -10.503 -2.281 1.00 94.12 121 SER A O 1
ATOM 922 N N . MET A 1 122 ? -11.627 -11.064 -3.426 1.00 95.88 122 MET A N 1
ATOM 923 C CA . MET A 1 122 ? -12.410 -9.863 -3.076 1.00 95.88 122 MET A CA 1
ATOM 924 C C . MET A 1 122 ? -13.392 -10.121 -1.924 1.00 95.88 122 MET A C 1
ATOM 926 O O . MET A 1 122 ? -14.422 -9.451 -1.815 1.00 95.88 122 MET A O 1
ATOM 930 N N . ASP A 1 123 ? -13.085 -11.108 -1.080 1.00 97.31 123 ASP A N 1
ATOM 931 C CA . ASP A 1 123 ? -13.878 -11.410 0.107 1.00 97.31 123 ASP A CA 1
ATOM 932 C C . ASP A 1 123 ? -13.859 -10.240 1.094 1.00 97.31 123 ASP A C 1
ATOM 934 O O . ASP A 1 123 ? -12.989 -9.365 1.065 1.00 97.31 123 ASP A O 1
ATOM 938 N N . LYS A 1 124 ? -14.838 -10.223 2.002 1.00 98.44 124 LYS A N 1
ATOM 939 C CA . LYS A 1 124 ? -14.872 -9.226 3.072 1.00 98.44 124 LYS A CA 1
ATOM 940 C C . LYS A 1 124 ? -13.623 -9.331 3.945 1.00 98.44 124 LYS A C 1
ATOM 942 O O . LYS A 1 124 ? -13.241 -10.424 4.362 1.00 98.44 124 LYS A O 1
ATOM 947 N N . VAL A 1 125 ? -13.075 -8.175 4.302 1.00 98.56 125 VAL A N 1
ATOM 948 C CA . VAL A 1 125 ? -11.947 -8.049 5.227 1.00 98.56 125 VAL A CA 1
ATOM 949 C C . VAL A 1 125 ? -12.331 -7.211 6.443 1.00 98.56 125 VAL A C 1
ATOM 951 O O . VAL A 1 125 ? -13.229 -6.365 6.390 1.00 98.56 125 VAL A O 1
ATOM 954 N N . SER A 1 126 ? -11.629 -7.429 7.549 1.00 98.62 126 SER A N 1
ATOM 955 C CA . SER A 1 126 ? -11.583 -6.479 8.658 1.00 98.62 126 SER A CA 1
ATOM 956 C C . SER A 1 126 ? -10.311 -5.644 8.554 1.00 98.62 126 SER A C 1
ATOM 958 O O . SER A 1 126 ? -9.220 -6.186 8.390 1.00 98.62 126 SER A O 1
ATOM 960 N N . VAL A 1 127 ? -10.448 -4.326 8.667 1.00 98.75 127 VAL A N 1
ATOM 961 C CA . VAL A 1 127 ? -9.342 -3.364 8.650 1.00 98.75 127 VAL A CA 1
ATOM 962 C C . VAL A 1 127 ? -9.081 -2.919 10.083 1.00 98.75 127 VAL A C 1
ATOM 964 O O . VAL A 1 127 ? -9.982 -2.386 10.729 1.00 98.75 127 VAL A O 1
ATOM 967 N N . ALA A 1 128 ? -7.860 -3.108 10.578 1.00 98.62 128 ALA A N 1
ATOM 968 C CA . ALA A 1 128 ? -7.412 -2.516 11.832 1.00 98.62 128 ALA A CA 1
ATOM 969 C C . ALA A 1 128 ? -6.392 -1.416 11.543 1.00 98.62 128 ALA A C 1
ATOM 971 O O . ALA A 1 128 ? -5.326 -1.691 10.993 1.00 98.62 128 ALA A O 1
ATOM 972 N N . VAL A 1 129 ? -6.702 -0.186 11.943 1.00 98.69 129 VAL A N 1
ATOM 973 C CA . VAL A 1 129 ? -5.769 0.943 11.874 1.00 98.69 129 VAL A CA 1
ATOM 974 C C . VAL A 1 129 ? -5.262 1.239 13.277 1.00 98.69 129 VAL A C 1
ATOM 976 O O . VAL A 1 129 ? -6.060 1.405 14.196 1.00 98.69 129 VAL A O 1
ATOM 979 N N . THR A 1 130 ? -3.945 1.260 13.460 1.00 98.44 130 THR A N 1
ATOM 980 C CA . THR A 1 130 ? -3.286 1.509 14.744 1.00 98.44 130 THR A CA 1
ATOM 981 C C . THR A 1 130 ? -2.491 2.804 14.684 1.00 98.44 130 THR A C 1
ATOM 983 O O . THR A 1 130 ? -1.470 2.867 14.002 1.00 98.44 130 THR A O 1
ATOM 986 N N . TRP A 1 131 ? -2.929 3.815 15.432 1.00 97.88 131 TRP A N 1
ATOM 987 C CA . TRP A 1 131 ? -2.213 5.083 15.582 1.00 97.88 131 TRP A CA 1
ATOM 988 C C . TRP A 1 131 ? -1.282 5.046 16.793 1.00 97.88 131 TRP A C 1
ATOM 990 O O . TRP A 1 131 ? -1.558 4.379 17.797 1.00 97.88 131 TRP A O 1
ATOM 1000 N N . LEU A 1 132 ? -0.195 5.810 16.703 1.00 93.69 132 LEU A N 1
ATOM 1001 C CA . LEU A 1 132 ? 0.703 6.098 17.817 1.00 93.69 132 LEU A CA 1
ATOM 1002 C C . LEU A 1 132 ? 0.208 7.362 18.535 1.00 93.69 132 LEU A C 1
ATOM 1004 O O . LEU A 1 132 ? 0.223 8.450 17.955 1.00 93.69 132 LEU A O 1
ATOM 1008 N N . THR A 1 133 ? -0.254 7.227 19.779 1.00 91.88 133 THR A N 1
ATOM 1009 C CA . THR A 1 133 ? -0.721 8.348 20.610 1.00 91.88 133 THR A CA 1
ATOM 1010 C C . THR A 1 133 ? 0.150 8.508 21.856 1.00 91.88 133 THR A C 1
ATOM 1012 O O . THR A 1 133 ? 0.979 7.653 22.169 1.00 91.88 133 THR A O 1
ATOM 1015 N N . ALA A 1 134 ? -0.047 9.601 22.600 1.00 91.81 134 ALA A N 1
ATOM 1016 C CA . ALA A 1 134 ? 0.628 9.818 23.883 1.00 91.81 134 ALA A CA 1
ATOM 1017 C C . ALA A 1 134 ? 0.310 8.720 24.921 1.00 91.81 134 ALA A C 1
ATOM 1019 O O . ALA A 1 134 ? 1.103 8.465 25.817 1.00 91.81 134 ALA A O 1
ATOM 1020 N N . GLN A 1 135 ? -0.832 8.040 24.781 1.00 92.31 135 GLN A N 1
ATOM 1021 C CA . GLN A 1 135 ? -1.275 6.926 25.627 1.00 92.31 135 GLN A CA 1
ATOM 1022 C C . GLN A 1 135 ? -0.898 5.561 25.027 1.00 92.31 135 GLN A C 1
ATOM 1024 O O . GLN A 1 135 ? -1.486 4.537 25.383 1.00 92.31 135 GLN A O 1
ATOM 1029 N N . GLY A 1 136 ? 0.042 5.545 24.080 1.00 94.06 136 GLY A N 1
ATOM 1030 C CA . GLY A 1 136 ? 0.515 4.352 23.394 1.00 94.06 136 GLY A CA 1
ATOM 1031 C C . GLY A 1 136 ? -0.239 4.041 22.101 1.00 94.06 136 GLY A C 1
ATOM 1032 O O . GLY A 1 136 ? -0.840 4.900 21.458 1.00 94.06 136 GLY A O 1
ATOM 1033 N N . ARG A 1 137 ? -0.166 2.778 21.680 1.00 95.75 137 ARG A N 1
ATOM 1034 C CA . ARG A 1 137 ? -0.778 2.300 20.434 1.00 95.75 137 ARG A CA 1
ATOM 1035 C C . ARG A 1 137 ? -2.291 2.160 20.610 1.00 95.75 137 ARG A C 1
ATOM 1037 O O . ARG A 1 137 ? -2.741 1.456 21.514 1.00 95.75 137 ARG A O 1
ATOM 1044 N N . LYS A 1 138 ? -3.082 2.783 19.735 1.00 96.88 138 LYS A N 1
ATOM 1045 C CA . LYS A 1 138 ? -4.553 2.701 19.750 1.00 96.88 138 LYS A CA 1
ATOM 1046 C C . LYS A 1 138 ? -5.067 2.157 18.425 1.00 96.88 138 LYS A C 1
ATOM 1048 O O . LYS A 1 138 ? -4.842 2.771 17.387 1.00 96.88 138 LYS A O 1
ATOM 1053 N N . ALA A 1 139 ? -5.740 1.008 18.474 1.00 97.19 139 ALA A N 1
ATOM 1054 C CA . ALA A 1 139 ? -6.291 0.336 17.302 1.00 97.19 139 ALA A CA 1
ATOM 1055 C C . ALA A 1 139 ? -7.795 0.605 17.145 1.00 97.19 139 ALA A C 1
ATOM 1057 O O . ALA A 1 139 ? -8.557 0.462 18.101 1.00 97.19 139 ALA A O 1
ATOM 1058 N N . GLN A 1 140 ? -8.224 0.925 15.926 1.00 98.00 140 GLN A N 1
ATOM 1059 C CA . GLN A 1 140 ? -9.624 1.014 15.515 1.00 98.00 140 GLN A CA 1
ATOM 1060 C C . GLN A 1 140 ? -9.913 -0.040 14.457 1.00 98.00 140 GLN A C 1
ATOM 1062 O O . GLN A 1 140 ? -9.139 -0.203 13.515 1.00 98.00 140 GLN A O 1
ATOM 1067 N N . TRP A 1 141 ? -11.057 -0.704 14.589 1.00 98.12 141 TRP A N 1
ATOM 1068 C CA . TRP A 1 141 ? -11.497 -1.742 13.667 1.00 98.12 141 TRP A CA 1
ATOM 1069 C C . TRP A 1 141 ? -12.659 -1.266 12.803 1.00 98.12 141 TRP A C 1
ATOM 1071 O O . TRP A 1 141 ? -13.622 -0.685 13.308 1.00 98.12 141 TRP A O 1
ATOM 1081 N N . ILE A 1 142 ? -12.586 -1.579 11.513 1.00 98.25 142 ILE A N 1
ATOM 1082 C CA . ILE A 1 142 ? -13.708 -1.541 10.578 1.00 98.25 142 ILE A CA 1
ATOM 1083 C C . ILE A 1 142 ? -13.914 -2.972 10.096 1.00 98.25 142 ILE A C 1
ATOM 1085 O O . ILE A 1 142 ? -13.061 -3.542 9.420 1.00 98.25 142 ILE A O 1
ATOM 1089 N N . ASN A 1 143 ? -15.032 -3.572 10.487 1.00 97.75 143 ASN A N 1
ATOM 1090 C CA . ASN A 1 143 ? -15.345 -4.953 10.140 1.00 97.75 143 ASN A CA 1
ATOM 1091 C C . ASN A 1 143 ? -16.183 -5.018 8.866 1.00 97.75 143 ASN A C 1
ATOM 1093 O O . ASN A 1 143 ? -16.923 -4.085 8.560 1.00 97.75 143 ASN A O 1
ATOM 1097 N N . ASN A 1 144 ? -16.132 -6.163 8.184 1.00 97.38 144 ASN A N 1
ATOM 1098 C CA . ASN A 1 144 ? -16.962 -6.459 7.014 1.00 97.38 144 ASN A CA 1
ATOM 1099 C C . ASN A 1 144 ? -16.793 -5.468 5.849 1.00 97.38 144 ASN A C 1
ATOM 1101 O O . ASN A 1 144 ? -17.734 -5.271 5.075 1.00 97.38 144 ASN A O 1
ATOM 1105 N N . VAL A 1 145 ? -15.608 -4.868 5.704 1.00 98.56 145 VAL A N 1
ATOM 1106 C CA . VAL A 1 145 ? -15.276 -4.040 4.541 1.00 98.56 145 VAL A CA 1
ATOM 1107 C C . VAL A 1 145 ? -15.340 -4.930 3.309 1.00 98.56 145 VAL A C 1
ATOM 1109 O O . VAL A 1 145 ? -14.683 -5.967 3.267 1.00 98.56 145 VAL A O 1
ATOM 1112 N N . ARG A 1 146 ? -16.141 -4.543 2.314 1.00 98.19 146 ARG A N 1
ATOM 1113 C CA . ARG A 1 146 ? -16.158 -5.180 0.994 1.00 98.19 146 ARG A CA 1
ATOM 1114 C C . ARG A 1 146 ? -15.165 -4.437 0.101 1.00 98.19 146 ARG A C 1
ATOM 1116 O O . ARG A 1 146 ? -15.476 -3.313 -0.286 1.00 98.19 146 ARG A O 1
ATOM 1123 N N . PRO A 1 147 ? -14.009 -5.024 -0.263 1.00 98.00 147 PRO A N 1
ATOM 1124 C CA . PRO A 1 147 ? -13.038 -4.349 -1.127 1.00 98.00 147 PRO A CA 1
ATOM 1125 C C . PRO A 1 147 ? -13.638 -3.880 -2.459 1.00 98.00 147 PRO A C 1
ATOM 1127 O O . PRO A 1 147 ? -13.260 -2.839 -2.982 1.00 98.00 147 PRO A O 1
ATOM 1130 N N . ALA A 1 148 ? -14.63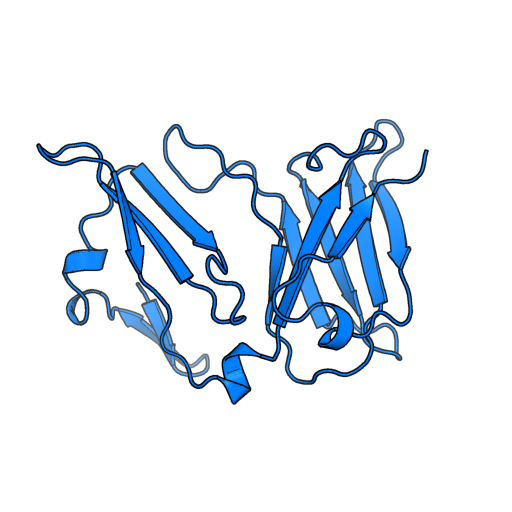7 -4.605 -2.975 1.00 96.62 148 ALA A N 1
ATOM 1131 C CA . ALA A 1 148 ? -15.332 -4.256 -4.212 1.00 96.62 148 ALA A CA 1
ATOM 1132 C C . ALA A 1 148 ? -16.025 -2.881 -4.168 1.00 96.62 148 ALA A C 1
ATOM 1134 O O . ALA A 1 148 ? -16.102 -2.218 -5.201 1.00 96.62 148 ALA A O 1
ATOM 1135 N N . ASP A 1 149 ? -16.461 -2.424 -2.989 1.00 97.69 149 ASP A N 1
ATOM 1136 C CA . ASP A 1 149 ? -17.093 -1.110 -2.816 1.00 97.69 149 ASP A CA 1
ATOM 1137 C C . ASP A 1 149 ? -16.078 0.038 -3.031 1.00 97.69 149 ASP A C 1
ATOM 1139 O O . ASP A 1 149 ? -16.482 1.179 -3.243 1.00 97.69 149 ASP A O 1
ATOM 1143 N N . TYR A 1 150 ? -14.771 -0.258 -3.032 1.00 97.25 150 TYR A N 1
ATOM 1144 C CA . TYR A 1 150 ? -13.669 0.707 -3.129 1.00 97.25 150 TYR A CA 1
ATOM 1145 C C . TYR A 1 150 ? -12.807 0.527 -4.389 1.00 97.25 150 TYR A C 1
ATOM 1147 O O . TYR A 1 150 ? -11.686 1.016 -4.446 1.00 97.25 150 TYR A O 1
ATOM 1155 N N . ARG A 1 151 ? -13.309 -0.142 -5.435 1.00 93.50 151 ARG A N 1
ATOM 1156 C CA . ARG A 1 151 ? -12.610 -0.176 -6.735 1.00 93.50 151 ARG A CA 1
ATOM 1157 C C . ARG A 1 151 ? -12.409 1.242 -7.279 1.00 93.50 151 ARG A C 1
ATOM 1159 O O . ARG A 1 151 ? -13.372 2.013 -7.306 1.00 93.50 151 ARG A O 1
ATOM 1166 N N . GLY A 1 152 ? -11.174 1.569 -7.667 1.00 91.25 152 GLY A N 1
ATOM 1167 C CA . GLY A 1 152 ? -10.770 2.905 -8.126 1.00 91.25 152 GLY A CA 1
ATOM 1168 C C . GLY A 1 152 ? -10.983 4.022 -7.109 1.00 91.25 152 GLY A C 1
ATOM 1169 O O . GLY A 1 152 ? -11.051 5.192 -7.473 1.00 91.25 152 GLY A O 1
ATOM 1170 N N . ARG A 1 153 ? -11.158 3.675 -5.830 1.00 95.44 153 ARG A N 1
ATOM 1171 C CA . ARG A 1 153 ? -11.423 4.618 -4.744 1.00 95.44 153 ARG A CA 1
ATOM 1172 C C . ARG A 1 153 ? -10.585 4.268 -3.524 1.00 95.44 153 ARG A C 1
ATOM 1174 O O . ARG A 1 153 ? -10.105 3.150 -3.359 1.00 95.44 153 ARG A O 1
ATOM 1181 N N . VAL A 1 154 ? -10.434 5.244 -2.643 1.00 97.50 154 VAL A N 1
ATOM 1182 C CA . VAL A 1 154 ? -9.702 5.084 -1.390 1.00 97.50 154 VAL A CA 1
ATOM 1183 C C . VAL A 1 154 ? -10.696 4.896 -0.250 1.00 97.50 154 VAL A C 1
ATOM 1185 O O . VAL A 1 154 ? -11.697 5.607 -0.155 1.00 97.50 154 VAL A O 1
ATOM 1188 N N . LEU A 1 155 ? -10.432 3.920 0.616 1.00 98.31 155 LEU A N 1
ATOM 1189 C CA . LEU A 1 155 ? -11.092 3.818 1.910 1.00 98.31 155 LEU A CA 1
ATOM 1190 C C . LEU A 1 155 ? -10.397 4.765 2.893 1.00 98.31 155 LEU A C 1
ATOM 1192 O O . LEU A 1 155 ? -9.324 4.455 3.416 1.00 98.31 155 LEU A O 1
ATOM 1196 N N . ASP A 1 156 ? -11.037 5.892 3.179 1.00 98.19 156 ASP A N 1
ATOM 1197 C CA . ASP A 1 156 ? -10.595 6.802 4.231 1.00 98.19 156 ASP A CA 1
ATOM 1198 C C . ASP A 1 156 ? -10.974 6.254 5.609 1.00 98.19 156 ASP A C 1
ATOM 1200 O O . ASP A 1 156 ? -12.145 6.001 5.910 1.00 98.19 156 ASP A O 1
ATOM 1204 N N . VAL A 1 157 ? -9.983 6.103 6.487 1.00 98.31 157 VAL A N 1
ATOM 1205 C CA . VAL A 1 157 ? -10.190 5.651 7.865 1.00 98.31 157 VAL A CA 1
ATOM 1206 C C . VAL A 1 157 ? -9.771 6.741 8.831 1.00 98.31 157 VAL A C 1
ATOM 1208 O O . VAL A 1 157 ? -8.596 6.887 9.161 1.00 98.31 157 VAL A O 1
ATOM 1211 N N . ARG A 1 158 ? -10.751 7.502 9.318 1.00 98.00 158 ARG A N 1
ATOM 1212 C CA . ARG A 1 158 ? -10.519 8.571 10.290 1.00 98.00 158 ARG A CA 1
ATOM 1213 C C . ARG A 1 158 ? -10.357 8.023 11.705 1.00 98.00 158 ARG A C 1
ATOM 1215 O O . ARG A 1 158 ? -11.177 7.218 12.159 1.00 98.00 158 ARG A O 1
ATOM 1222 N N . GLN A 1 159 ? -9.323 8.490 12.403 1.00 97.06 159 GLN A N 1
ATOM 1223 C CA . GLN A 1 159 ? -9.133 8.242 13.827 1.00 97.06 159 GLN A CA 1
ATOM 1224 C C . GLN A 1 159 ? -10.329 8.796 14.608 1.00 97.06 159 GLN A C 1
ATOM 1226 O O . GLN A 1 159 ? -10.666 9.975 14.478 1.00 97.06 159 GLN A O 1
ATOM 1231 N N . LYS A 1 160 ? -10.976 7.955 15.417 1.00 92.62 160 LYS A N 1
ATOM 1232 C CA . LYS A 1 160 ? -11.972 8.429 16.383 1.00 92.62 160 LYS A CA 1
ATOM 1233 C C . LYS A 1 160 ? -11.298 9.257 17.492 1.00 92.62 160 LYS A C 1
ATOM 1235 O O . LYS A 1 160 ? -10.131 8.995 17.786 1.00 92.62 160 LYS A O 1
ATOM 1240 N N . PRO A 1 161 ? -12.014 10.241 18.068 1.00 80.12 161 PRO A N 1
ATOM 1241 C CA . PRO A 1 161 ? -11.537 11.009 19.217 1.00 80.12 161 PRO A CA 1
ATOM 1242 C C . PRO A 1 161 ? -11.069 10.126 20.377 1.00 80.12 161 PRO A C 1
ATOM 1244 O O . PRO A 1 161 ? -11.666 9.039 20.570 1.00 80.12 161 PRO A O 1
#